Protein AF-A0AAV3BRD7-F1 (afdb_monomer)

pLDDT: mean 81.12, std 10.46, range [53.56, 94.5]

Radius of gyration: 15.49 Å; Cα contacts (8 Å, |Δi|>4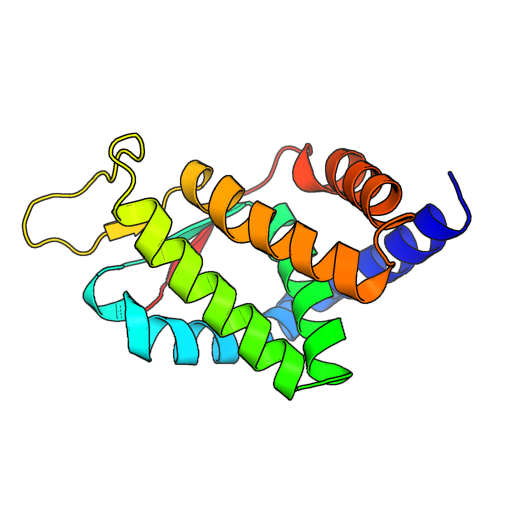): 158; chains: 1; bounding box: 41×32×39 Å

Secondary structure (DSSP, 8-state):
--HHHHHHHHHHHHHHTTHHHHHHHHHHHHHHHHHHHTTTTEEEEEEEHHHHHHHHHHHHHHHHH-HHHHHHHHHHHHHHHHHHHH-TT------TTSPEEE-HHHHHHHHHHHHHHHHHHHHHHHHHHHHHHHHIIIIITS--PEEEEE--

Structure (mmCIF, N/CA/C/O backbone):
data_AF-A0AAV3BRD7-F1
#
_entry.id   AF-A0AAV3BRD7-F1
#
loop_
_atom_site.group_PDB
_atom_site.id
_atom_site.type_symbol
_atom_site.label_atom_id
_atom_site.label_alt_id
_atom_site.label_comp_id
_atom_site.label_asym_id
_atom_site.label_entity_id
_atom_site.label_seq_id
_atom_site.pdbx_PDB_ins_code
_atom_site.Cartn_x
_atom_site.Cartn_y
_atom_site.Cartn_z
_atom_site.occupancy
_atom_site.B_iso_or_equiv
_atom_site.auth_seq_id
_atom_site.auth_comp_id
_atom_site.auth_asym_id
_atom_site.auth_atom_id
_atom_site.pdbx_PDB_model_num
ATOM 1 N N . MET A 1 1 ? -17.564 17.232 7.599 1.00 67.38 1 MET A N 1
ATOM 2 C CA . MET A 1 1 ? -16.653 16.151 8.011 1.00 67.38 1 MET A CA 1
ATOM 3 C C . MET A 1 1 ? -17.495 15.138 8.753 1.00 67.38 1 MET A C 1
ATOM 5 O O . MET A 1 1 ? -18.118 15.506 9.748 1.00 67.38 1 MET A O 1
ATOM 9 N N . SER A 1 2 ? -17.648 13.949 8.183 1.00 86.88 2 SER A N 1
ATOM 10 C CA . SER A 1 2 ? -18.494 12.895 8.743 1.00 86.88 2 SER A CA 1
ATOM 11 C C . SER A 1 2 ? -17.857 12.279 9.996 1.00 86.88 2 SER A C 1
ATOM 13 O O . SER A 1 2 ? -16.697 12.539 10.324 1.00 86.88 2 SER A O 1
ATOM 15 N N . LYS A 1 3 ? -18.614 11.446 10.720 1.00 87.12 3 LYS A N 1
ATOM 16 C CA . LYS A 1 3 ? -18.058 10.660 11.833 1.00 87.12 3 LYS A CA 1
ATOM 17 C C . LYS A 1 3 ? -16.945 9.720 11.346 1.00 87.12 3 LYS A C 1
ATOM 19 O O . LYS A 1 3 ? -15.977 9.509 12.073 1.00 87.12 3 LYS A O 1
ATOM 24 N N . LEU A 1 4 ? -17.087 9.193 10.130 1.00 88.19 4 LEU A N 1
ATOM 25 C CA . LEU A 1 4 ? -16.120 8.304 9.500 1.00 88.19 4 LEU A CA 1
ATOM 26 C C . LEU A 1 4 ? -14.824 9.056 9.166 1.00 88.19 4 LEU A C 1
ATOM 28 O O . LEU A 1 4 ? -13.755 8.622 9.586 1.00 88.19 4 LEU A O 1
ATOM 32 N N . ASP A 1 5 ? -14.927 10.241 8.555 1.00 86.81 5 ASP A N 1
ATOM 33 C CA . ASP A 1 5 ? -13.787 11.128 8.284 1.00 86.81 5 ASP A CA 1
ATOM 34 C C . ASP A 1 5 ? -13.008 11.472 9.560 1.00 86.81 5 ASP A C 1
ATOM 36 O O . ASP A 1 5 ? -11.779 11.460 9.578 1.00 86.81 5 ASP A O 1
ATOM 40 N N . MET A 1 6 ? -13.722 11.792 10.648 1.00 87.00 6 MET A N 1
ATOM 41 C CA . MET A 1 6 ? -13.093 12.144 11.926 1.00 87.00 6 MET A CA 1
ATOM 42 C C . MET A 1 6 ? -12.316 10.968 12.521 1.00 87.00 6 MET A C 1
ATOM 44 O O . MET A 1 6 ? -11.227 11.166 13.061 1.00 87.00 6 MET A O 1
ATOM 48 N N . MET A 1 7 ? -12.866 9.756 12.424 1.00 88.50 7 MET A N 1
ATOM 49 C CA . MET A 1 7 ? -12.215 8.539 12.907 1.00 88.50 7 MET A CA 1
ATOM 50 C C . MET A 1 7 ? -10.958 8.235 12.087 1.00 88.50 7 MET A C 1
ATOM 52 O O . MET A 1 7 ? -9.875 8.136 12.662 1.00 88.50 7 MET A O 1
ATOM 56 N N . VAL A 1 8 ? -11.082 8.213 10.755 1.00 88.25 8 VAL A N 1
ATOM 57 C CA . VAL A 1 8 ? -9.959 7.992 9.830 1.00 88.25 8 VAL A CA 1
ATOM 58 C C . VAL A 1 8 ? -8.863 9.031 10.053 1.00 88.25 8 VAL A C 1
ATOM 60 O O . VAL A 1 8 ? -7.691 8.682 10.188 1.00 88.25 8 VAL A O 1
ATOM 63 N N . GLY A 1 9 ? -9.235 10.309 10.152 1.00 86.81 9 GLY A N 1
ATOM 64 C CA . GLY A 1 9 ? -8.296 11.399 10.402 1.00 86.81 9 GLY A CA 1
ATOM 65 C C . GLY A 1 9 ? -7.546 11.257 11.725 1.00 86.81 9 GLY A C 1
ATOM 66 O O . GLY A 1 9 ? -6.348 11.532 11.788 1.00 86.81 9 GLY A O 1
ATOM 67 N N . TYR A 1 10 ? -8.214 10.795 12.786 1.00 87.44 10 TYR A N 1
ATOM 68 C CA . TYR A 1 10 ? -7.570 10.552 14.077 1.00 87.44 10 TYR A CA 1
ATOM 69 C C . TYR A 1 10 ? -6.579 9.383 14.014 1.00 87.44 10 TYR A C 1
ATOM 71 O O . TYR A 1 10 ? -5.433 9.521 14.452 1.00 87.44 10 TYR A O 1
ATOM 79 N N . GLU A 1 11 ? -6.997 8.250 13.446 1.00 86.06 11 GLU A N 1
ATOM 80 C CA . GLU A 1 11 ? -6.171 7.043 13.346 1.00 86.06 11 GLU A CA 1
ATOM 81 C C . GLU A 1 11 ? -4.946 7.274 12.457 1.00 86.06 11 GLU A C 1
ATOM 83 O O . GLU A 1 11 ? -3.816 6.969 12.853 1.00 86.06 11 GLU A O 1
ATOM 88 N N . MET A 1 12 ? -5.152 7.901 11.296 1.00 86.75 12 MET A N 1
ATOM 89 C CA . MET A 1 12 ? -4.066 8.276 10.400 1.00 86.75 12 MET A CA 1
ATOM 90 C C . MET A 1 12 ? -3.162 9.339 11.033 1.00 86.75 12 MET A C 1
ATOM 92 O O . MET A 1 12 ? -1.955 9.237 10.915 1.00 86.75 12 MET A O 1
ATOM 96 N N . ASN A 1 13 ? -3.641 10.328 11.780 1.00 86.75 13 ASN A N 1
ATOM 97 C CA . ASN A 1 13 ? -2.714 11.253 12.454 1.00 86.75 13 ASN A CA 1
ATOM 98 C C . ASN A 1 13 ? -1.852 10.533 13.515 1.00 86.75 13 ASN A C 1
ATOM 100 O O . ASN A 1 13 ? -0.650 10.775 13.648 1.00 86.75 13 ASN A O 1
ATOM 104 N N . PHE A 1 14 ? -2.443 9.599 14.265 1.00 84.25 14 PHE A N 1
ATOM 105 C CA . PHE A 1 14 ? -1.706 8.844 15.276 1.00 84.25 14 PHE A CA 1
ATOM 106 C C . PHE A 1 14 ? -0.628 7.937 14.672 1.00 84.25 14 PHE A C 1
ATOM 108 O O . PHE A 1 14 ? 0.492 7.889 15.189 1.00 84.25 14 PHE A O 1
ATOM 115 N N . TYR A 1 15 ? -0.943 7.238 13.581 1.00 82.12 15 TYR A N 1
ATOM 116 C CA . TYR A 1 15 ? 0.017 6.365 12.909 1.00 82.12 15 TYR A CA 1
ATOM 117 C C . TYR A 1 15 ? 1.140 7.171 12.220 1.00 82.12 15 TYR A C 1
ATOM 119 O O . TYR A 1 15 ? 2.284 6.717 12.217 1.00 82.12 15 TYR A O 1
ATOM 127 N N . GLU A 1 16 ? 0.872 8.403 11.764 1.00 81.69 16 GLU A N 1
ATOM 128 C CA . GLU A 1 16 ? 1.846 9.325 11.146 1.00 81.69 16 GLU A CA 1
ATOM 129 C C . GLU A 1 16 ? 2.941 9.708 12.126 1.00 81.69 16 GLU A C 1
ATOM 131 O O . GLU A 1 16 ? 4.130 9.577 11.835 1.00 81.69 16 GLU A O 1
ATOM 136 N N . LYS A 1 17 ? 2.549 10.038 13.356 1.00 84.88 17 LYS A N 1
ATOM 137 C CA . LYS A 1 17 ? 3.488 10.341 14.443 1.00 84.88 17 LYS A CA 1
ATOM 138 C C . LYS A 1 17 ? 4.415 9.176 14.795 1.00 84.88 17 LYS A C 1
ATOM 140 O O . LYS A 1 17 ? 5.455 9.404 15.405 1.00 84.88 17 LYS A O 1
ATOM 145 N N . LYS A 1 18 ? 4.045 7.943 14.434 1.00 80.94 18 LYS A N 1
ATOM 146 C CA . LYS A 1 18 ? 4.812 6.714 14.692 1.00 80.94 18 LYS A CA 1
ATOM 147 C C . LYS A 1 18 ? 5.354 6.069 13.417 1.00 80.94 18 LYS A C 1
ATOM 149 O O . LYS A 1 18 ? 5.821 4.931 13.451 1.00 80.94 18 LYS A O 1
ATOM 154 N N . PHE A 1 19 ? 5.296 6.771 12.287 1.00 79.50 19 PHE A N 1
ATOM 155 C CA . PHE A 1 19 ? 5.551 6.180 10.978 1.00 79.50 19 PHE A CA 1
ATOM 156 C C . PHE A 1 19 ? 6.941 5.542 10.865 1.00 79.50 19 PHE A C 1
ATOM 158 O O . PHE A 1 19 ? 7.057 4.425 10.372 1.00 79.50 19 PHE A O 1
ATOM 165 N N . GLU A 1 20 ? 7.982 6.176 11.407 1.00 79.12 20 GLU A N 1
ATOM 166 C CA . GLU A 1 20 ? 9.353 5.640 11.388 1.00 79.12 20 GLU A CA 1
ATOM 167 C C . GLU A 1 20 ? 9.527 4.344 12.206 1.00 79.12 20 GLU A C 1
ATOM 169 O O . GLU A 1 20 ? 10.370 3.501 11.891 1.00 79.12 20 GLU A O 1
ATOM 174 N N . GLU A 1 21 ? 8.711 4.136 13.239 1.00 75.31 21 GLU A N 1
ATOM 175 C CA . GLU A 1 21 ? 8.683 2.878 13.994 1.00 75.31 21 GLU A CA 1
ATOM 176 C C . GLU A 1 21 ? 7.894 1.805 13.231 1.00 75.31 21 GLU A C 1
ATOM 178 O O . GLU A 1 21 ? 8.306 0.643 13.165 1.00 75.31 21 GLU A O 1
ATOM 183 N N . ASN A 1 22 ? 6.790 2.207 12.598 1.00 72.88 22 ASN A N 1
ATOM 184 C CA . ASN A 1 22 ? 5.892 1.316 11.868 1.00 72.88 22 ASN A CA 1
ATOM 185 C C . ASN A 1 22 ? 6.475 0.844 10.530 1.00 72.88 22 ASN A C 1
ATOM 187 O O . ASN A 1 22 ? 6.283 -0.313 10.143 1.00 72.88 22 ASN A O 1
ATOM 191 N N . ILE A 1 23 ? 7.241 1.693 9.843 1.00 75.12 23 ILE A N 1
ATOM 192 C CA . ILE A 1 23 ? 7.823 1.354 8.545 1.00 75.12 23 ILE A CA 1
ATOM 193 C C . ILE A 1 23 ? 8.863 0.243 8.660 1.00 75.12 23 ILE A C 1
ATOM 195 O O . ILE A 1 23 ? 9.034 -0.512 7.716 1.00 75.12 23 ILE A O 1
ATOM 199 N N . LYS A 1 24 ? 9.493 0.039 9.825 1.00 74.56 24 LYS A N 1
ATOM 200 C CA . LYS A 1 24 ? 10.381 -1.117 10.040 1.00 74.56 24 LYS A CA 1
ATOM 201 C C . LYS A 1 24 ? 9.637 -2.449 9.912 1.00 74.56 24 LYS A C 1
ATOM 203 O O . LYS A 1 24 ? 10.179 -3.389 9.335 1.00 74.56 24 LYS A O 1
ATOM 208 N N . LYS A 1 25 ? 8.392 -2.522 10.402 1.00 72.19 25 LYS A N 1
ATOM 209 C CA . LYS A 1 25 ? 7.534 -3.707 10.238 1.00 72.19 25 LYS A CA 1
ATOM 210 C C . LYS A 1 25 ? 7.148 -3.890 8.772 1.00 72.19 25 LYS A C 1
ATOM 212 O O . LYS A 1 25 ? 7.255 -4.992 8.243 1.00 72.19 25 LYS A O 1
ATOM 217 N N . LEU A 1 26 ? 6.769 -2.799 8.106 1.00 75.88 26 LEU A N 1
ATOM 218 C CA . LEU A 1 26 ? 6.429 -2.794 6.683 1.00 75.88 26 LEU A CA 1
ATOM 219 C C . LEU A 1 26 ? 7.596 -3.256 5.806 1.00 75.88 26 LEU A C 1
ATOM 221 O O . LEU A 1 26 ? 7.409 -4.080 4.916 1.00 75.88 26 LEU A O 1
ATOM 225 N N . SER A 1 27 ? 8.800 -2.757 6.086 1.00 72.38 27 SER A N 1
ATOM 226 C CA . SER A 1 27 ? 10.016 -3.086 5.350 1.00 72.38 27 SER A CA 1
ATOM 227 C C . SER A 1 27 ? 10.307 -4.578 5.385 1.00 72.38 27 SER A C 1
ATOM 229 O O . SER A 1 27 ? 10.746 -5.110 4.377 1.00 72.38 27 SER A O 1
ATOM 231 N N . TYR A 1 28 ? 10.017 -5.276 6.487 1.00 73.69 28 TYR A N 1
ATOM 232 C CA . TYR A 1 28 ? 10.160 -6.732 6.538 1.00 73.69 28 TYR A CA 1
ATOM 233 C C . TYR A 1 28 ? 9.192 -7.438 5.577 1.00 73.69 28 TYR A C 1
ATOM 235 O O . TYR A 1 28 ? 9.620 -8.274 4.781 1.00 73.69 28 TYR A O 1
ATOM 243 N N . TYR A 1 29 ? 7.907 -7.064 5.599 1.00 71.38 29 TYR A N 1
ATOM 244 C CA . TYR A 1 29 ? 6.896 -7.629 4.698 1.00 71.38 29 TYR A CA 1
ATOM 245 C C . TYR A 1 29 ? 7.212 -7.340 3.229 1.00 71.38 29 TYR A C 1
ATOM 247 O O . TYR A 1 29 ? 7.215 -8.253 2.406 1.00 71.38 29 TYR A O 1
ATOM 255 N N . MET A 1 30 ? 7.524 -6.083 2.907 1.00 74.31 30 MET A N 1
ATOM 256 C CA . MET A 1 30 ? 7.87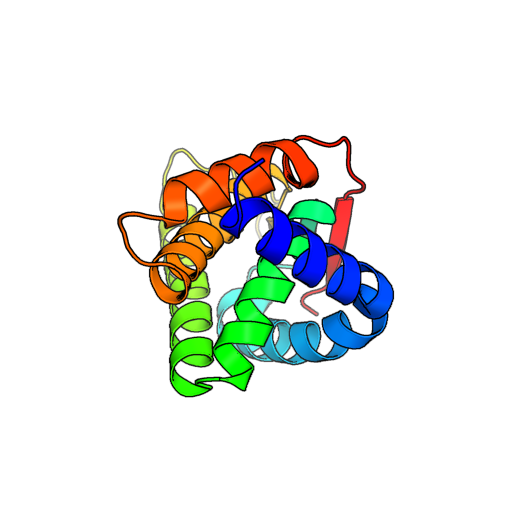4 -5.672 1.551 1.00 74.31 30 MET A CA 1
ATOM 257 C C . MET A 1 30 ? 9.172 -6.318 1.082 1.00 74.31 30 MET A C 1
ATOM 259 O O . MET A 1 30 ? 9.216 -6.806 -0.037 1.00 74.31 30 MET A O 1
ATOM 263 N N . HIS A 1 31 ? 10.215 -6.371 1.914 1.00 72.31 31 HIS A N 1
ATOM 264 C CA . HIS A 1 31 ? 11.484 -6.986 1.534 1.00 72.31 31 HIS A CA 1
ATOM 265 C C . HIS A 1 31 ? 11.317 -8.482 1.286 1.00 72.31 31 HIS A C 1
ATOM 267 O O . HIS A 1 31 ? 11.768 -8.959 0.253 1.00 72.31 31 HIS A O 1
ATOM 273 N N . ARG A 1 32 ? 10.666 -9.228 2.192 1.00 69.81 32 ARG A N 1
ATOM 274 C CA . ARG A 1 32 ? 10.433 -10.669 2.001 1.00 69.81 32 ARG A CA 1
ATOM 275 C C . ARG A 1 32 ? 9.684 -10.913 0.694 1.00 69.81 32 ARG A C 1
ATOM 277 O O . ARG A 1 32 ? 10.173 -11.617 -0.178 1.00 69.81 32 ARG A O 1
ATOM 284 N N . CYS A 1 33 ? 8.546 -10.249 0.523 1.00 68.88 33 CYS A N 1
ATOM 285 C CA . CYS A 1 33 ? 7.684 -10.486 -0.624 1.00 68.88 33 CYS A CA 1
ATOM 286 C C . CYS A 1 33 ? 8.283 -9.966 -1.935 1.00 68.88 33 CYS A C 1
ATOM 288 O O . CYS A 1 33 ? 8.179 -10.649 -2.950 1.00 68.88 33 CYS A O 1
ATOM 290 N N . PHE A 1 34 ? 8.944 -8.807 -1.943 1.00 72.88 34 PHE A N 1
ATOM 291 C CA . PHE A 1 34 ? 9.517 -8.254 -3.167 1.00 72.88 34 PHE A CA 1
ATOM 292 C C . PHE A 1 34 ? 10.831 -8.920 -3.550 1.00 72.88 34 PHE A C 1
ATOM 294 O O . PHE A 1 34 ? 10.999 -9.190 -4.733 1.00 72.88 34 PHE A O 1
ATOM 301 N N . ASN A 1 35 ? 11.729 -9.255 -2.617 1.00 68.88 35 ASN A N 1
ATOM 302 C CA . ASN A 1 35 ? 12.950 -9.972 -2.998 1.00 68.88 35 ASN A CA 1
ATOM 303 C C . ASN A 1 35 ? 12.675 -11.382 -3.507 1.00 68.88 35 ASN A C 1
ATOM 305 O O . ASN A 1 35 ? 13.303 -11.794 -4.476 1.00 68.88 35 ASN A O 1
ATOM 309 N N . GLU A 1 36 ? 11.710 -12.089 -2.919 1.00 65.69 36 GLU A N 1
ATOM 310 C CA . GLU A 1 36 ? 11.364 -13.447 -3.351 1.00 65.69 36 GLU A CA 1
ATOM 311 C C . GLU A 1 36 ? 10.659 -13.489 -4.718 1.00 65.69 36 GLU A C 1
ATOM 313 O O . GLU A 1 36 ? 10.628 -14.545 -5.344 1.00 65.69 36 GLU A O 1
ATOM 318 N N . THR A 1 37 ? 10.100 -12.370 -5.203 1.00 67.44 37 THR A N 1
ATOM 319 C CA . THR A 1 37 ? 9.276 -12.368 -6.430 1.00 67.44 37 THR A CA 1
ATOM 320 C C . THR A 1 37 ? 9.735 -11.404 -7.527 1.00 67.44 37 THR A C 1
ATOM 322 O O . THR A 1 37 ? 9.748 -11.782 -8.698 1.00 67.44 37 THR A O 1
ATOM 325 N N . ILE A 1 38 ? 10.127 -10.171 -7.192 1.00 69.44 38 ILE A N 1
ATOM 326 C CA . ILE A 1 38 ? 10.466 -9.109 -8.161 1.00 69.44 38 ILE A CA 1
ATOM 327 C C . ILE A 1 38 ? 11.886 -8.532 -7.988 1.00 69.44 38 ILE A C 1
ATOM 329 O O . ILE A 1 38 ? 12.327 -7.747 -8.827 1.00 69.44 38 ILE A O 1
ATOM 333 N N . GLY A 1 39 ? 12.623 -8.906 -6.937 1.00 64.62 39 GLY A N 1
ATOM 334 C CA . GLY A 1 39 ? 13.881 -8.264 -6.515 1.00 64.62 39 GLY A CA 1
ATOM 335 C C . GLY A 1 39 ? 15.071 -8.446 -7.462 1.00 64.62 39 GLY A C 1
ATOM 336 O O . GLY A 1 39 ? 16.021 -7.654 -7.455 1.00 64.62 39 GLY A O 1
ATOM 337 N N . GLU A 1 40 ? 15.019 -9.443 -8.345 1.00 67.00 40 GLU A N 1
ATOM 338 C CA . GLU A 1 40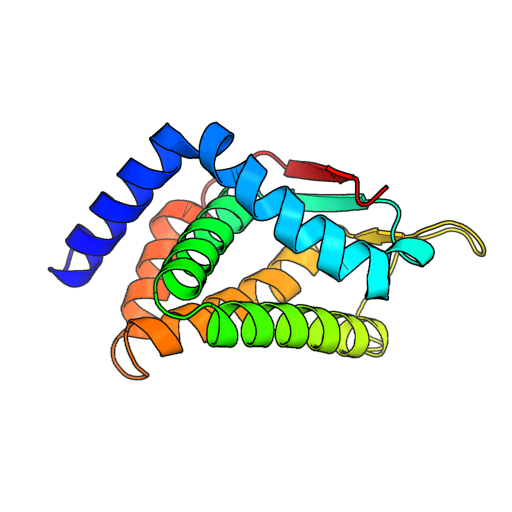 ? 15.986 -9.555 -9.443 1.00 67.00 40 GLU A CA 1
ATOM 339 C C . GLU A 1 40 ? 15.707 -8.542 -10.560 1.00 67.00 40 GLU A C 1
ATOM 341 O O . GLU A 1 40 ? 16.644 -8.056 -11.191 1.00 67.00 40 GLU A O 1
ATOM 346 N N . LYS A 1 41 ? 14.436 -8.159 -10.750 1.00 69.81 41 LYS A N 1
ATOM 347 C CA . LYS A 1 41 ? 13.988 -7.228 -11.794 1.00 69.81 41 LYS A CA 1
ATOM 348 C C . LYS A 1 41 ? 14.076 -5.764 -11.360 1.00 69.81 41 LYS A C 1
ATOM 350 O O . LYS A 1 41 ? 14.226 -4.903 -12.217 1.00 69.81 41 LYS A O 1
ATOM 355 N N . VAL A 1 42 ? 13.997 -5.464 -10.061 1.00 71.38 42 VAL A N 1
ATOM 356 C CA . VAL A 1 42 ? 13.873 -4.093 -9.528 1.00 71.38 42 VAL A CA 1
ATOM 357 C C . VAL A 1 42 ? 15.049 -3.734 -8.609 1.00 71.38 42 VAL A C 1
ATOM 359 O O . VAL A 1 42 ? 15.369 -4.465 -7.679 1.00 71.38 42 VAL A O 1
ATOM 362 N N . ALA A 1 43 ? 15.697 -2.590 -8.853 1.00 72.50 43 ALA A N 1
ATOM 363 C CA . ALA A 1 43 ? 16.758 -2.027 -8.005 1.00 72.50 43 ALA A CA 1
ATOM 364 C C . ALA A 1 43 ? 16.197 -1.159 -6.873 1.00 72.50 43 ALA A C 1
ATOM 366 O O . ALA A 1 43 ? 16.787 -1.068 -5.794 1.00 72.50 43 ALA A O 1
ATOM 367 N N . GLY A 1 44 ? 15.060 -0.512 -7.110 1.00 73.88 44 GLY A N 1
ATOM 368 C CA . GLY A 1 44 ? 14.442 0.369 -6.136 1.00 73.88 44 GLY A CA 1
ATOM 369 C C . GLY A 1 44 ? 13.078 0.866 -6.581 1.00 73.88 44 GLY A C 1
ATOM 370 O O . GLY A 1 44 ? 12.717 0.810 -7.757 1.00 73.88 44 GLY A O 1
ATOM 371 N N . ILE A 1 45 ? 12.328 1.358 -5.603 1.00 81.12 45 ILE A N 1
ATOM 372 C CA . ILE A 1 45 ? 10.969 1.863 -5.765 1.00 81.12 45 ILE A CA 1
ATOM 373 C C . ILE A 1 45 ? 10.951 3.299 -5.260 1.00 81.12 45 ILE A C 1
ATOM 375 O O . ILE A 1 45 ? 11.266 3.553 -4.097 1.00 81.12 45 ILE A O 1
ATOM 379 N N . ALA A 1 46 ? 10.600 4.238 -6.129 1.00 83.06 46 ALA A N 1
ATOM 380 C CA . ALA A 1 46 ? 10.394 5.631 -5.776 1.00 83.06 46 ALA A CA 1
ATOM 381 C C . ALA A 1 46 ? 8.897 5.859 -5.555 1.00 83.06 46 ALA A C 1
ATOM 383 O O . ALA A 1 46 ? 8.114 5.797 -6.496 1.00 83.06 46 ALA A O 1
ATOM 384 N N . ILE A 1 47 ? 8.498 6.124 -4.313 1.00 86.06 47 ILE A N 1
ATOM 385 C CA . ILE A 1 47 ? 7.096 6.282 -3.920 1.00 86.06 47 ILE A CA 1
ATOM 386 C C . ILE A 1 47 ? 6.892 7.598 -3.175 1.00 86.06 47 ILE A C 1
ATOM 388 O O . ILE A 1 47 ? 7.767 8.063 -2.445 1.00 86.06 47 ILE A O 1
ATOM 392 N N . GLU A 1 48 ? 5.730 8.212 -3.357 1.00 88.88 48 GLU A N 1
ATOM 393 C CA . GLU A 1 48 ? 5.325 9.372 -2.566 1.00 88.88 48 GLU A CA 1
ATOM 394 C C . GLU A 1 48 ? 5.129 8.973 -1.108 1.00 88.88 48 GLU A C 1
ATOM 396 O O . GLU A 1 48 ? 4.416 8.013 -0.808 1.00 88.88 48 GLU A O 1
ATOM 401 N N . GLU A 1 49 ? 5.739 9.723 -0.193 1.00 87.31 49 GLU A N 1
ATOM 402 C CA . GLU A 1 49 ? 5.695 9.427 1.239 1.00 87.31 49 GLU A CA 1
ATOM 403 C C . GLU A 1 49 ? 4.256 9.352 1.768 1.00 87.31 49 GLU A C 1
ATOM 405 O O . GLU A 1 49 ? 3.936 8.421 2.495 1.00 87.31 49 GLU A O 1
ATOM 410 N N . ASN A 1 50 ? 3.355 10.231 1.315 1.00 88.19 50 ASN A N 1
ATOM 411 C CA . ASN A 1 50 ? 1.949 10.252 1.736 1.00 88.19 50 ASN A CA 1
ATOM 412 C C . ASN A 1 50 ? 1.162 9.030 1.237 1.00 88.19 50 ASN A C 1
ATOM 414 O O . ASN A 1 50 ? 0.252 8.554 1.919 1.00 88.19 50 ASN A O 1
ATOM 418 N N . LEU A 1 51 ? 1.502 8.513 0.053 1.00 88.88 51 LEU A N 1
ATOM 419 C CA . LEU A 1 51 ? 0.897 7.289 -0.466 1.00 88.88 51 LEU A CA 1
ATOM 420 C C . LEU A 1 51 ? 1.407 6.076 0.306 1.00 88.88 51 LEU A C 1
ATOM 422 O O . LEU A 1 51 ? 0.604 5.256 0.746 1.00 88.88 51 LEU A O 1
ATOM 426 N N . LEU A 1 52 ? 2.725 5.989 0.506 1.00 87.75 52 LEU A N 1
ATOM 427 C CA . LEU A 1 52 ? 3.333 4.931 1.308 1.00 87.75 52 LEU A CA 1
ATOM 428 C C . LEU A 1 52 ? 2.764 4.932 2.729 1.00 87.75 52 LEU A C 1
ATOM 430 O O . LEU A 1 52 ? 2.471 3.874 3.274 1.00 87.75 52 LEU A O 1
ATOM 434 N N . TYR A 1 53 ? 2.566 6.124 3.282 1.00 87.44 53 TYR A N 1
ATOM 435 C CA . TYR A 1 53 ? 1.985 6.368 4.586 1.00 87.44 53 TYR A CA 1
ATOM 436 C C . TYR A 1 53 ? 0.563 5.807 4.714 1.00 87.44 53 TYR A C 1
ATOM 438 O O . TYR A 1 53 ? 0.293 4.953 5.563 1.00 87.44 53 TYR A O 1
ATOM 446 N N . ALA A 1 54 ? -0.349 6.261 3.848 1.00 89.88 54 ALA A N 1
ATOM 447 C CA . ALA A 1 54 ? -1.732 5.801 3.867 1.00 89.88 54 ALA A CA 1
ATOM 448 C C . ALA A 1 54 ? -1.794 4.288 3.640 1.00 89.88 54 ALA A C 1
ATOM 450 O O . ALA A 1 54 ? -2.455 3.565 4.385 1.00 89.88 54 ALA A O 1
ATOM 451 N N . TRP A 1 55 ? -1.043 3.797 2.654 1.00 91.38 55 TRP A N 1
ATOM 452 C CA . TRP A 1 55 ? -0.992 2.380 2.331 1.00 91.38 55 TRP A CA 1
ATOM 453 C C . TRP A 1 55 ? -0.511 1.532 3.508 1.00 91.38 55 TRP A C 1
ATOM 455 O O . TRP A 1 55 ? -1.157 0.544 3.857 1.00 91.38 55 TRP A O 1
ATOM 465 N N . SER A 1 56 ? 0.587 1.924 4.158 1.00 88.12 56 SER A N 1
ATOM 466 C CA . SER A 1 56 ? 1.163 1.145 5.251 1.00 88.12 56 SER A CA 1
ATOM 467 C C . SER A 1 56 ? 0.262 1.111 6.476 1.00 88.12 56 SER A C 1
ATOM 469 O O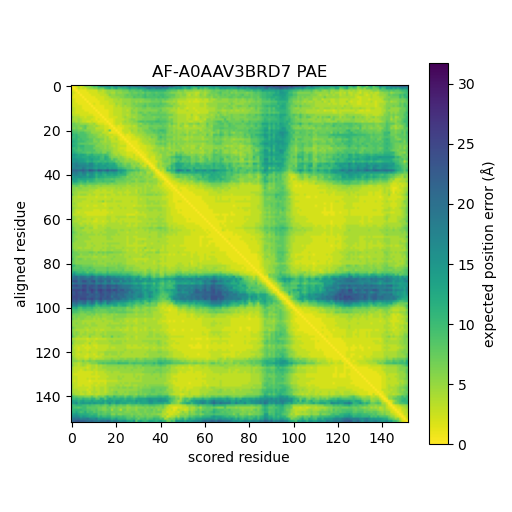 . SER A 1 56 ? 0.188 0.076 7.134 1.00 88.12 56 SER A O 1
ATOM 471 N N . TYR A 1 57 ? -0.433 2.211 6.776 1.00 90.25 57 TYR A N 1
ATOM 472 C CA . TYR A 1 57 ? -1.419 2.249 7.851 1.00 90.25 57 TYR A CA 1
ATOM 473 C C . TYR A 1 57 ? -2.509 1.192 7.630 1.00 90.25 57 TYR A C 1
ATOM 475 O O . TYR A 1 57 ? -2.727 0.340 8.498 1.00 90.25 57 TYR A O 1
ATOM 483 N N . TYR A 1 58 ? -3.147 1.192 6.455 1.00 91.62 58 TYR A N 1
ATOM 484 C CA . TYR A 1 58 ? -4.221 0.242 6.160 1.00 91.62 58 TYR A CA 1
ATOM 485 C C . TYR A 1 58 ? -3.720 -1.198 6.092 1.00 91.62 58 TYR A C 1
ATOM 487 O O . TYR A 1 58 ? -4.363 -2.087 6.650 1.00 91.62 58 TYR A O 1
ATOM 495 N N . PHE A 1 59 ? -2.554 -1.422 5.484 1.00 91.12 59 PHE A N 1
ATOM 496 C CA . PHE A 1 59 ? -1.958 -2.750 5.407 1.00 91.12 59 PHE A CA 1
ATOM 497 C C . PHE A 1 59 ? -1.658 -3.319 6.793 1.00 91.12 59 PHE A C 1
ATOM 499 O O . PHE A 1 59 ? -2.103 -4.420 7.103 1.00 91.12 59 PHE A O 1
ATOM 506 N N . VAL A 1 60 ? -0.940 -2.571 7.640 1.00 87.75 60 VAL A N 1
ATOM 507 C CA . VAL A 1 60 ? -0.580 -3.031 8.991 1.00 87.75 60 VAL A CA 1
ATOM 508 C C . VAL A 1 60 ? -1.830 -3.269 9.826 1.00 87.75 60 VAL A C 1
ATOM 510 O O . VAL A 1 60 ? -1.914 -4.296 10.485 1.00 87.75 60 VAL A O 1
ATOM 513 N N . THR A 1 61 ? -2.823 -2.380 9.747 1.00 88.12 61 THR A N 1
ATOM 514 C CA . THR A 1 61 ? -4.080 -2.564 10.485 1.00 88.12 61 THR A CA 1
ATOM 515 C C . THR A 1 61 ? -4.775 -3.869 10.093 1.00 88.12 61 THR A C 1
ATOM 517 O O . THR A 1 61 ? -5.153 -4.647 10.961 1.00 88.12 61 THR A O 1
ATOM 520 N N . ILE A 1 62 ? -4.883 -4.153 8.791 1.00 90.44 62 ILE A N 1
ATOM 521 C CA . ILE A 1 62 ? -5.501 -5.395 8.312 1.00 90.44 62 ILE A CA 1
ATOM 522 C C . ILE A 1 62 ? -4.650 -6.615 8.676 1.00 90.44 62 ILE A C 1
ATOM 524 O O . ILE A 1 62 ? -5.202 -7.638 9.060 1.00 90.44 62 ILE A O 1
ATOM 528 N N . ALA A 1 63 ? -3.326 -6.535 8.550 1.00 88.25 63 ALA A N 1
ATOM 529 C CA . ALA A 1 63 ? -2.432 -7.658 8.822 1.00 88.25 63 ALA A CA 1
ATOM 530 C C . ALA A 1 63 ? -2.351 -8.007 10.318 1.00 88.25 63 ALA A C 1
ATOM 532 O O . ALA A 1 63 ? -2.222 -9.182 10.652 1.00 88.25 63 ALA A O 1
ATOM 533 N N . ASP A 1 64 ? -2.446 -7.016 11.208 1.00 86.88 64 ASP A N 1
ATOM 534 C CA . ASP A 1 64 ? -2.490 -7.237 12.657 1.00 86.88 64 ASP A CA 1
ATOM 535 C C . ASP A 1 64 ? -3.837 -7.861 13.086 1.00 86.88 64 ASP A C 1
ATOM 537 O O . ASP A 1 64 ? -3.868 -8.681 14.004 1.00 86.88 64 ASP A O 1
ATOM 541 N N . GLU A 1 65 ? -4.942 -7.519 12.409 1.00 90.50 65 GLU A N 1
ATOM 542 C CA . GLU A 1 65 ? -6.278 -8.093 12.652 1.00 90.50 65 GLU A CA 1
ATOM 543 C C . GLU A 1 65 ? -6.454 -9.493 12.024 1.00 90.50 65 GLU A C 1
ATOM 545 O O . GLU A 1 65 ? -6.987 -10.406 12.659 1.00 90.50 65 GLU A O 1
ATOM 550 N N . ASP A 1 66 ? -6.005 -9.678 10.780 1.00 90.12 66 ASP A N 1
ATOM 551 C CA . ASP A 1 66 ? -6.064 -10.926 10.010 1.00 90.12 66 ASP A CA 1
ATOM 552 C C . ASP A 1 66 ? -4.773 -11.111 9.182 1.00 90.12 66 ASP A C 1
ATOM 554 O O . ASP A 1 66 ? -4.692 -10.693 8.016 1.00 90.12 66 ASP A O 1
ATOM 558 N N . PRO A 1 67 ? -3.760 -11.803 9.740 1.00 89.25 67 PRO A N 1
ATOM 559 C CA . PRO A 1 67 ? -2.482 -12.020 9.064 1.00 89.25 67 PRO A CA 1
ATOM 560 C C . PRO A 1 67 ? -2.610 -12.710 7.700 1.00 89.25 67 PRO A C 1
ATOM 562 O O . PRO A 1 67 ? -1.880 -12.380 6.765 1.00 89.25 67 PRO A O 1
ATOM 565 N N . LYS A 1 68 ? -3.576 -13.630 7.543 1.00 89.94 68 LYS A N 1
ATOM 566 C CA . LYS A 1 68 ? -3.797 -14.335 6.268 1.00 89.94 68 LYS A CA 1
ATOM 567 C C . LYS A 1 68 ? -4.329 -13.388 5.199 1.00 89.94 68 LYS A C 1
ATOM 569 O O . LYS A 1 68 ? -4.023 -13.560 4.018 1.00 89.94 68 LYS A O 1
ATOM 574 N N . MET A 1 69 ? -5.143 -12.409 5.587 1.00 89.25 69 MET A N 1
ATOM 575 C CA . MET A 1 69 ? -5.594 -11.365 4.671 1.00 89.25 69 MET A CA 1
ATOM 576 C C . MET A 1 69 ? -4.447 -10.425 4.292 1.00 89.25 69 MET A C 1
ATOM 578 O O . MET A 1 69 ? -4.335 -10.067 3.119 1.00 89.25 69 MET A O 1
ATOM 582 N N . GLY A 1 70 ? -3.565 -10.091 5.239 1.00 88.12 70 GLY A N 1
ATOM 583 C CA . GLY A 1 70 ? -2.322 -9.364 4.963 1.00 88.12 70 GLY A CA 1
ATOM 584 C C . GLY A 1 70 ? -1.478 -10.050 3.881 1.00 88.12 70 GLY A C 1
ATOM 585 O O . GLY A 1 70 ? -1.139 -9.427 2.872 1.00 88.12 70 GLY A O 1
ATOM 586 N N . ASP A 1 71 ? -1.237 -11.357 4.018 1.00 86.75 71 ASP A N 1
ATOM 587 C CA . ASP A 1 71 ? -0.513 -12.146 3.009 1.00 86.75 71 ASP A CA 1
ATOM 588 C C . ASP A 1 71 ? -1.212 -12.114 1.633 1.00 86.75 71 ASP A C 1
ATOM 590 O O . ASP A 1 71 ? -0.561 -11.941 0.600 1.00 86.75 71 ASP A O 1
ATOM 594 N N . ARG A 1 72 ? -2.551 -12.219 1.595 1.00 89.19 72 ARG A N 1
ATOM 595 C CA . ARG A 1 72 ? -3.329 -12.134 0.342 1.00 89.19 72 ARG A CA 1
ATOM 596 C C . ARG A 1 72 ? -3.209 -10.773 -0.336 1.00 89.19 72 ARG A C 1
ATOM 598 O O . ARG A 1 72 ? -3.075 -10.729 -1.557 1.00 89.19 72 ARG A O 1
ATOM 605 N N . ILE A 1 73 ? -3.258 -9.682 0.428 1.00 89.56 73 ILE A N 1
ATOM 606 C CA . ILE A 1 73 ? -3.087 -8.322 -0.104 1.00 89.56 73 ILE A CA 1
ATOM 607 C C . ILE A 1 73 ? -1.694 -8.176 -0.718 1.00 89.56 73 ILE A C 1
ATOM 609 O O . ILE A 1 73 ? -1.570 -7.663 -1.829 1.00 89.56 73 ILE A O 1
ATOM 613 N N . MET A 1 74 ? -0.660 -8.677 -0.039 1.00 86.88 74 MET A N 1
ATOM 614 C CA . MET A 1 74 ? 0.714 -8.599 -0.533 1.00 86.88 74 MET A CA 1
ATOM 615 C C . MET A 1 74 ? 0.918 -9.415 -1.818 1.00 86.88 74 MET A C 1
ATOM 617 O O . MET A 1 74 ? 1.505 -8.922 -2.781 1.00 86.88 74 MET A O 1
ATOM 621 N N . MET A 1 75 ? 0.367 -10.630 -1.887 1.00 86.38 75 MET A N 1
ATOM 622 C CA . MET A 1 75 ? 0.389 -11.430 -3.118 1.00 86.38 75 MET A CA 1
ATOM 623 C C . MET A 1 75 ? -0.409 -10.773 -4.250 1.00 86.38 75 MET A C 1
ATOM 625 O O . MET A 1 75 ? 0.032 -10.775 -5.397 1.00 86.38 75 MET A O 1
ATOM 629 N N . GLY A 1 76 ? -1.558 -1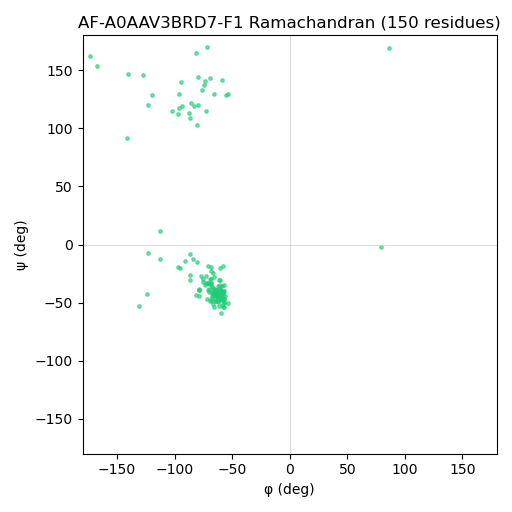0.164 -3.940 1.00 88.56 76 GLY A N 1
ATOM 630 C CA . GLY A 1 76 ? -2.339 -9.390 -4.906 1.00 88.56 76 GLY A CA 1
ATOM 631 C C . GLY A 1 76 ? -1.559 -8.198 -5.465 1.00 88.56 76 GLY A C 1
ATOM 632 O O . GLY A 1 76 ? -1.596 -7.952 -6.669 1.00 88.56 76 GLY A O 1
ATOM 633 N N . LEU A 1 77 ? -0.795 -7.507 -4.612 1.00 88.06 77 LEU A N 1
ATOM 634 C CA . LEU A 1 77 ? 0.099 -6.425 -5.017 1.00 88.06 77 LEU A CA 1
ATOM 635 C C . LEU A 1 77 ? 1.170 -6.932 -5.999 1.00 88.06 77 LEU A C 1
ATOM 637 O O . LEU A 1 77 ? 1.353 -6.328 -7.053 1.00 88.06 77 LEU A O 1
ATOM 641 N N . ILE A 1 78 ? 1.826 -8.060 -5.712 1.00 85.38 78 ILE A N 1
ATOM 642 C CA . ILE A 1 78 ? 2.828 -8.664 -6.610 1.00 85.38 78 ILE A CA 1
ATOM 643 C C . ILE A 1 78 ? 2.211 -9.089 -7.948 1.00 85.38 78 ILE A C 1
ATOM 645 O O . ILE A 1 78 ? 2.781 -8.837 -9.007 1.00 85.38 78 ILE A O 1
ATOM 649 N N . ASN A 1 79 ? 1.033 -9.711 -7.928 1.00 86.62 79 ASN A N 1
ATOM 650 C CA . ASN A 1 79 ? 0.371 -10.132 -9.161 1.00 86.62 79 ASN A CA 1
ATOM 651 C C . ASN A 1 79 ? 0.004 -8.926 -10.032 1.00 86.62 79 ASN A C 1
ATOM 653 O O . ASN A 1 79 ? 0.278 -8.933 -11.229 1.00 86.62 79 ASN A O 1
ATOM 657 N N . HIS A 1 80 ? -0.529 -7.864 -9.420 1.00 87.06 80 HIS A N 1
ATOM 658 C CA . HIS A 1 80 ? -0.842 -6.623 -10.124 1.00 87.06 80 HIS A CA 1
ATOM 659 C C . HIS A 1 80 ? 0.412 -5.967 -10.716 1.00 87.06 80 HIS A C 1
ATOM 661 O O . HIS A 1 80 ? 0.347 -5.439 -11.820 1.00 87.06 80 HIS A O 1
ATOM 667 N N . PHE A 1 81 ? 1.562 -6.050 -10.036 1.00 84.88 81 PHE A N 1
ATOM 668 C CA . PHE A 1 81 ? 2.834 -5.590 -10.596 1.00 84.88 81 PHE A CA 1
ATOM 669 C C . PHE A 1 81 ? 3.157 -6.295 -11.915 1.00 84.88 81 PHE A C 1
ATOM 671 O O . PHE A 1 81 ? 3.419 -5.623 -12.906 1.00 84.88 81 PHE A O 1
ATOM 678 N N . ASN A 1 82 ? 3.094 -7.631 -11.948 1.00 80.06 82 ASN A N 1
ATOM 679 C CA . ASN A 1 82 ? 3.371 -8.392 -13.169 1.00 80.06 82 ASN A CA 1
ATOM 680 C C . ASN A 1 82 ? 2.395 -8.030 -14.298 1.00 80.06 82 ASN A C 1
ATOM 682 O O . ASN A 1 82 ? 2.840 -7.794 -15.414 1.00 80.06 82 ASN A O 1
ATOM 686 N N . THR A 1 83 ? 1.099 -7.886 -13.997 1.00 84.19 83 THR A N 1
ATOM 687 C CA . THR A 1 83 ? 0.101 -7.440 -14.984 1.00 84.19 83 THR A CA 1
ATOM 688 C C . THR A 1 83 ? 0.408 -6.047 -15.535 1.00 84.19 83 THR A C 1
ATOM 690 O O . THR A 1 83 ? 0.294 -5.831 -16.734 1.00 84.19 83 THR A O 1
ATOM 693 N N . LEU A 1 84 ? 0.828 -5.102 -14.687 1.00 81.44 84 LEU A N 1
ATOM 694 C CA . LEU A 1 84 ? 1.192 -3.754 -15.134 1.00 81.44 84 LEU A CA 1
ATOM 695 C C . LEU A 1 84 ? 2.470 -3.733 -15.984 1.00 81.44 84 LEU A C 1
ATOM 697 O O . LEU A 1 84 ? 2.608 -2.858 -16.827 1.00 81.44 84 LEU A O 1
ATOM 701 N N . LEU A 1 85 ? 3.412 -4.659 -15.776 1.00 75.50 85 LEU A N 1
ATOM 702 C CA . LEU A 1 85 ? 4.595 -4.767 -16.640 1.00 75.50 85 LEU A CA 1
ATOM 703 C C . LEU A 1 85 ? 4.267 -5.339 -18.026 1.00 75.50 85 LEU A C 1
ATOM 705 O O . LEU A 1 85 ? 4.995 -5.072 -18.978 1.00 75.50 85 LEU A O 1
ATOM 709 N N . GLU A 1 86 ? 3.216 -6.153 -18.123 1.00 73.31 86 GLU A N 1
ATOM 710 C CA . GLU A 1 86 ? 2.719 -6.712 -19.384 1.00 73.31 86 GLU A CA 1
ATOM 711 C C . GLU A 1 86 ? 1.840 -5.716 -20.160 1.00 73.31 86 GLU A C 1
ATOM 713 O O . GLU A 1 86 ? 1.593 -5.913 -21.348 1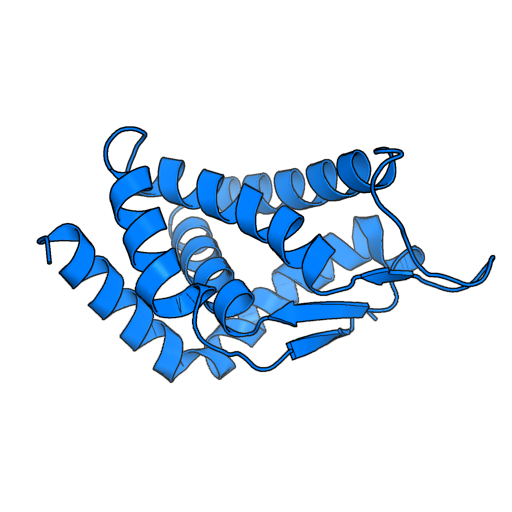.00 73.31 86 GLU A O 1
ATOM 718 N N . ASP A 1 87 ? 1.385 -4.636 -19.516 1.00 69.31 87 ASP A N 1
ATOM 719 C CA . ASP A 1 87 ? 0.622 -3.569 -20.161 1.00 69.31 87 ASP A CA 1
ATOM 720 C C . ASP A 1 87 ? 1.533 -2.720 -21.062 1.00 69.31 87 ASP A C 1
ATOM 722 O O . ASP A 1 87 ? 2.418 -1.996 -20.598 1.00 69.31 87 ASP A O 1
ATOM 726 N N . GLU A 1 88 ? 1.277 -2.773 -22.371 1.00 54.66 88 GLU A N 1
ATOM 727 C CA . GLU A 1 88 ? 2.025 -2.049 -23.409 1.00 54.66 88 GLU A CA 1
ATOM 728 C C . GLU A 1 88 ? 2.043 -0.520 -23.205 1.00 54.66 88 GLU A C 1
ATOM 730 O O . GLU A 1 88 ? 2.894 0.178 -23.765 1.00 54.66 88 GLU A O 1
ATOM 735 N N . ASN A 1 89 ? 1.126 0.025 -22.398 1.00 55.97 89 ASN A N 1
ATOM 736 C CA . ASN A 1 8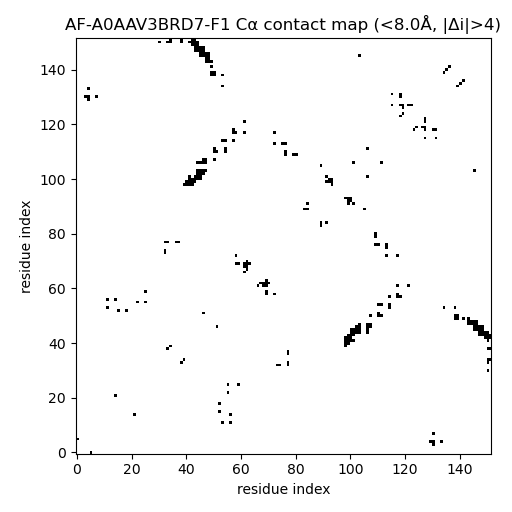9 ? 1.052 1.455 -22.102 1.00 55.97 89 ASN A CA 1
ATOM 737 C C . ASN A 1 89 ? 1.992 1.891 -20.969 1.00 55.97 89 ASN A C 1
ATOM 739 O O . ASN A 1 89 ? 2.208 3.094 -20.776 1.00 55.97 89 ASN A O 1
ATOM 743 N N . VAL A 1 90 ? 2.562 0.949 -20.216 1.00 57.66 90 VAL A N 1
ATOM 744 C CA . VAL A 1 90 ? 3.474 1.250 -19.115 1.00 57.66 90 VAL A CA 1
ATOM 745 C C . VAL A 1 90 ? 4.898 1.394 -19.648 1.00 57.66 90 VAL A C 1
ATOM 747 O O . VAL A 1 90 ? 5.570 0.437 -20.024 1.00 57.66 90 VAL A O 1
ATOM 750 N N . ARG A 1 91 ? 5.400 2.634 -19.655 1.00 53.72 91 ARG A N 1
ATOM 751 C CA . ARG A 1 91 ? 6.786 2.924 -20.044 1.00 53.72 91 ARG A CA 1
ATOM 752 C C . ARG A 1 91 ? 7.735 2.649 -18.888 1.00 53.72 91 ARG A C 1
ATOM 754 O O . ARG A 1 91 ? 7.883 3.471 -17.989 1.00 53.72 91 ARG A O 1
ATOM 761 N N . ILE A 1 92 ? 8.430 1.522 -18.954 1.00 58.00 92 ILE A N 1
ATOM 762 C CA . ILE A 1 92 ? 9.500 1.191 -18.017 1.00 58.00 92 ILE A CA 1
ATOM 763 C C . ILE A 1 92 ? 10.815 1.774 -18.549 1.00 58.00 92 ILE A C 1
ATOM 765 O O . ILE A 1 92 ? 11.336 1.337 -19.575 1.00 58.00 92 ILE A O 1
ATOM 769 N N . ASN A 1 93 ? 11.379 2.757 -17.847 1.00 55.06 93 ASN A N 1
ATOM 770 C CA . ASN A 1 93 ? 12.682 3.319 -18.200 1.00 55.06 93 ASN A CA 1
ATOM 771 C C . ASN A 1 93 ? 13.813 2.451 -17.620 1.00 55.06 93 ASN A C 1
ATOM 773 O O . ASN A 1 93 ? 13.948 2.326 -16.403 1.00 55.06 93 ASN A O 1
ATOM 777 N N . GLY A 1 94 ? 14.665 1.890 -18.480 1.00 56.09 94 GLY A N 1
ATOM 778 C CA . GLY A 1 94 ? 15.831 1.103 -18.072 1.00 56.09 94 GLY A CA 1
ATOM 779 C C . GLY A 1 94 ? 16.787 0.845 -19.235 1.00 56.09 94 GLY A C 1
ATOM 780 O O . GLY A 1 94 ? 16.380 0.849 -20.394 1.00 56.09 94 GLY A O 1
ATOM 781 N N . LYS A 1 95 ? 18.077 0.647 -18.937 1.00 58.44 95 LYS A N 1
ATOM 782 C CA . LYS A 1 95 ? 19.017 0.073 -19.913 1.00 58.44 95 LYS A CA 1
ATOM 783 C C . LYS A 1 95 ? 18.831 -1.442 -19.930 1.00 58.44 95 LYS A C 1
ATOM 785 O O . LYS A 1 95 ? 18.609 -2.038 -18.881 1.00 58.44 95 LYS A O 1
ATOM 790 N N . GLU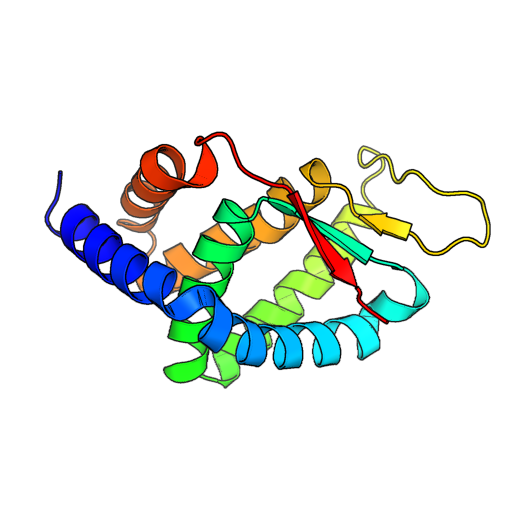 A 1 96 ? 18.957 -2.059 -21.098 1.00 55.34 96 GLU A N 1
ATOM 791 C CA . GLU A 1 96 ? 18.939 -3.517 -21.233 1.00 55.34 96 GLU A CA 1
ATOM 792 C C . GLU A 1 96 ? 19.988 -4.152 -20.295 1.00 55.34 96 GLU A C 1
ATOM 794 O O . GLU A 1 96 ? 21.128 -3.688 -20.220 1.00 55.34 96 GLU A O 1
ATOM 799 N N . GLY A 1 97 ? 19.578 -5.147 -19.501 1.00 58.12 97 GLY A N 1
ATOM 800 C CA . GLY A 1 97 ? 20.418 -5.776 -18.470 1.00 58.12 97 GLY A CA 1
ATOM 801 C C . GLY A 1 97 ? 20.564 -5.001 -17.149 1.00 58.12 97 GLY A C 1
ATOM 802 O O . GLY A 1 97 ? 21.203 -5.506 -16.227 1.00 58.12 97 GLY A O 1
ATOM 803 N N . ALA A 1 98 ? 19.975 -3.806 -17.013 1.00 64.88 98 ALA A N 1
ATOM 804 C CA . ALA A 1 98 ? 19.936 -3.067 -15.752 1.00 64.88 98 ALA A CA 1
ATOM 805 C C . ALA A 1 98 ? 18.635 -3.340 -14.984 1.00 64.88 98 ALA A C 1
ATOM 807 O O . ALA A 1 98 ? 17.548 -3.385 -15.559 1.00 64.88 98 ALA A O 1
ATOM 808 N N . LYS A 1 99 ? 18.746 -3.472 -13.658 1.00 68.94 99 LYS A N 1
ATOM 809 C CA . LYS A 1 99 ? 17.585 -3.540 -12.764 1.00 68.94 99 LYS A CA 1
ATOM 810 C C . LYS A 1 99 ? 16.722 -2.275 -12.891 1.00 68.94 99 LYS A C 1
ATOM 812 O O . LYS A 1 99 ? 17.248 -1.166 -12.994 1.00 68.94 99 LYS A O 1
ATOM 817 N N . LEU A 1 100 ? 15.405 -2.447 -12.832 1.00 72.75 100 LEU A N 1
ATOM 818 C CA . LEU A 1 100 ? 14.415 -1.387 -13.002 1.00 72.75 100 LEU A CA 1
ATOM 819 C C . LEU A 1 100 ? 14.346 -0.466 -11.783 1.00 72.75 100 LEU A C 1
ATOM 821 O O . LEU A 1 100 ? 14.385 -0.923 -10.640 1.00 72.75 100 LEU A O 1
ATOM 825 N N . MET A 1 101 ? 14.183 0.831 -12.030 1.00 76.00 101 MET A N 1
ATOM 826 C CA . MET A 1 101 ? 13.756 1.788 -11.012 1.00 76.00 101 MET A CA 1
ATOM 827 C C . MET A 1 101 ? 12.280 2.082 -11.241 1.00 76.00 101 MET A C 1
ATOM 829 O O . MET A 1 101 ? 11.921 2.637 -12.276 1.00 76.00 101 MET A O 1
ATOM 833 N N . ILE A 1 102 ? 11.433 1.697 -10.290 1.00 78.88 102 ILE A N 1
ATOM 834 C CA . ILE A 1 102 ? 9.996 1.951 -10.391 1.00 78.88 102 ILE A CA 1
ATOM 835 C C . ILE A 1 102 ? 9.739 3.401 -10.001 1.00 78.88 102 ILE A C 1
ATOM 837 O O . ILE A 1 102 ? 10.080 3.814 -8.891 1.00 78.88 102 ILE A O 1
ATOM 841 N N . ASP A 1 103 ? 9.179 4.180 -10.922 1.00 80.62 103 ASP A N 1
ATOM 842 C CA . ASP A 1 103 ? 8.949 5.604 -10.718 1.00 80.62 103 ASP A CA 1
ATOM 843 C C . ASP A 1 103 ? 7.659 5.887 -9.912 1.00 80.62 103 ASP A C 1
ATOM 845 O O . ASP A 1 103 ? 6.793 5.012 -9.767 1.00 80.62 103 ASP A O 1
ATOM 849 N N . PRO A 1 104 ? 7.493 7.117 -9.390 1.00 82.38 104 PRO A N 1
ATOM 850 C CA . PRO A 1 104 ? 6.334 7.468 -8.573 1.00 82.38 104 PRO A CA 1
ATOM 851 C C . PRO A 1 104 ? 4.987 7.356 -9.291 1.00 82.38 104 PRO A C 1
ATOM 853 O O . PRO A 1 104 ? 3.985 7.062 -8.641 1.00 82.38 104 PRO A O 1
ATOM 856 N N . SER A 1 105 ? 4.928 7.568 -10.609 1.00 83.00 105 SER A N 1
ATOM 857 C CA . SER A 1 105 ? 3.673 7.476 -11.363 1.00 83.00 105 SER A CA 1
ATOM 858 C C . SER A 1 105 ? 3.184 6.032 -11.460 1.00 83.00 105 SER A C 1
ATOM 860 O O . SER A 1 105 ? 2.005 5.774 -11.209 1.00 83.00 105 SER A O 1
ATOM 862 N N . PHE A 1 106 ? 4.098 5.082 -11.682 1.00 83.75 106 PHE A N 1
ATOM 863 C CA . PHE A 1 106 ? 3.790 3.658 -11.583 1.00 83.75 106 PHE A CA 1
ATOM 864 C C . PHE A 1 106 ? 3.337 3.301 -10.162 1.00 83.75 106 PHE A C 1
ATOM 866 O O . PHE A 1 106 ? 2.311 2.646 -9.977 1.00 83.75 106 PHE A O 1
ATOM 873 N N . CYS A 1 107 ? 4.054 3.780 -9.137 1.00 85.81 107 CYS A N 1
ATOM 874 C CA . CYS A 1 107 ? 3.705 3.506 -7.741 1.00 85.81 107 CYS A CA 1
ATOM 875 C C . CYS A 1 107 ? 2.316 4.029 -7.364 1.00 85.81 107 CYS A C 1
ATOM 877 O O . CYS A 1 107 ? 1.603 3.348 -6.629 1.00 85.81 107 CYS A O 1
ATOM 879 N N . ARG A 1 108 ? 1.899 5.191 -7.883 1.00 87.38 108 ARG A N 1
ATOM 880 C CA . ARG A 1 108 ? 0.546 5.728 -7.670 1.00 87.38 108 ARG A CA 1
ATOM 881 C C . ARG A 1 108 ? -0.536 4.768 -8.146 1.00 87.38 108 ARG A C 1
ATOM 883 O O . ARG A 1 108 ? -1.498 4.548 -7.418 1.00 87.38 108 ARG A O 1
ATOM 890 N N . VAL A 1 109 ? -0.377 4.178 -9.330 1.00 86.81 109 VAL A N 1
ATOM 891 C CA . VAL A 1 109 ? -1.328 3.181 -9.847 1.00 86.81 109 VAL A CA 1
ATOM 892 C C . VAL A 1 109 ? -1.233 1.897 -9.027 1.00 86.81 109 VAL A C 1
ATOM 894 O O . VAL A 1 109 ? -2.234 1.379 -8.538 1.00 86.81 109 VAL A O 1
ATOM 897 N N . TRP A 1 110 ? -0.018 1.407 -8.810 1.00 88.12 110 TRP A N 1
ATOM 898 C CA . TRP A 1 110 ? 0.217 0.114 -8.185 1.00 88.12 110 TRP A CA 1
ATOM 899 C C . TRP A 1 110 ? -0.231 0.054 -6.712 1.00 88.12 110 TRP A C 1
ATOM 901 O O . TRP A 1 110 ? -1.051 -0.793 -6.333 1.00 88.12 110 TRP A O 1
ATOM 911 N N . PHE A 1 111 ? 0.240 0.989 -5.883 1.00 89.06 111 PHE A N 1
ATOM 912 C CA . PHE A 1 111 ? -0.154 1.109 -4.476 1.00 89.06 111 PHE A CA 1
ATOM 913 C C . PHE A 1 111 ? -1.555 1.714 -4.326 1.00 89.06 111 PHE A C 1
ATOM 915 O O . PHE A 1 111 ? -2.286 1.332 -3.417 1.00 89.06 111 PHE A O 1
ATOM 922 N N . GLY A 1 112 ? -1.981 2.608 -5.225 1.00 89.06 112 GLY A N 1
ATOM 923 C CA . GLY A 1 112 ? -3.329 3.185 -5.188 1.00 89.06 112 GLY A CA 1
ATOM 924 C C . GLY A 1 112 ? -4.429 2.146 -5.419 1.00 89.06 112 GLY A C 1
ATOM 925 O O . GLY A 1 112 ? -5.421 2.124 -4.689 1.00 89.06 112 GLY A O 1
ATOM 926 N N . THR A 1 113 ? -4.238 1.228 -6.372 1.00 88.62 113 THR A N 1
ATOM 927 C CA . THR A 1 113 ? -5.198 0.141 -6.624 1.00 88.62 113 THR A CA 1
ATOM 928 C C . THR A 1 113 ? -5.331 -0.784 -5.416 1.00 88.62 113 THR A C 1
ATOM 930 O O . THR A 1 113 ? -6.444 -1.118 -5.014 1.00 88.62 113 THR A O 1
ATOM 933 N N . SER A 1 114 ? -4.220 -1.165 -4.785 1.00 90.31 114 SER A N 1
ATOM 934 C CA . SER A 1 114 ? -4.266 -2.017 -3.588 1.00 90.31 114 SER A CA 1
ATOM 935 C C . SER A 1 114 ? -4.814 -1.285 -2.358 1.00 90.31 114 SER A C 1
ATOM 937 O O . SER A 1 114 ? -5.526 -1.900 -1.567 1.00 90.31 114 SER A O 1
ATOM 939 N N . LEU A 1 115 ? -4.575 0.025 -2.223 1.00 92.44 115 LEU A N 1
ATOM 940 C CA . LEU A 1 115 ? -5.209 0.850 -1.193 1.00 92.44 115 LEU A CA 1
ATOM 941 C C . LEU A 1 115 ? -6.736 0.779 -1.293 1.00 92.44 115 LEU A C 1
ATOM 943 O O . LEU A 1 115 ? -7.391 0.519 -0.289 1.00 92.44 115 LEU A O 1
ATOM 947 N N . ASN A 1 116 ? -7.303 0.913 -2.494 1.00 90.38 116 ASN A N 1
ATOM 948 C CA . ASN A 1 116 ? -8.749 0.778 -2.688 1.00 90.38 116 ASN A CA 1
ATOM 949 C C . ASN A 1 116 ? -9.282 -0.584 -2.224 1.00 90.38 116 ASN A C 1
ATOM 951 O O . ASN A 1 116 ? -10.301 -0.636 -1.538 1.00 90.38 116 ASN A O 1
ATOM 955 N N . VAL A 1 117 ? -8.574 -1.677 -2.528 1.00 90.38 117 VAL A N 1
ATOM 956 C CA . VAL A 1 117 ? -8.948 -3.025 -2.062 1.00 90.38 117 VAL A CA 1
ATOM 957 C C . VAL A 1 117 ? -8.964 -3.100 -0.532 1.00 90.38 117 VAL A C 1
ATOM 959 O O . VAL A 1 117 ? -9.889 -3.665 0.053 1.00 90.38 117 VAL A O 1
ATOM 962 N N . MET A 1 118 ? -7.972 -2.500 0.131 1.00 94.50 118 MET A N 1
ATOM 963 C CA . MET A 1 118 ? -7.906 -2.456 1.594 1.00 94.50 118 MET A CA 1
ATOM 964 C C . MET A 1 118 ? -9.050 -1.641 2.207 1.00 94.50 118 MET A C 1
ATOM 966 O O . MET A 1 118 ? -9.632 -2.060 3.207 1.00 94.50 118 MET A O 1
ATOM 970 N N . LEU A 1 119 ? -9.418 -0.514 1.593 1.00 94.12 119 LEU A N 1
ATOM 971 C CA . LEU A 1 119 ? -10.524 0.322 2.063 1.00 94.12 119 LEU A CA 1
ATOM 972 C C . LEU A 1 119 ? -11.874 -0.382 1.925 1.00 94.12 119 LEU A C 1
ATOM 974 O O . LEU A 1 119 ? -12.645 -0.391 2.882 1.00 94.12 119 LEU A O 1
ATOM 978 N N . VAL A 1 120 ? -12.131 -1.036 0.786 1.00 92.38 120 VAL A N 1
ATOM 979 C CA . VAL A 1 120 ? -13.337 -1.863 0.593 1.00 92.38 120 VAL A CA 1
ATOM 980 C C . VAL A 1 120 ? -13.402 -2.964 1.647 1.00 92.38 120 VAL A C 1
ATOM 982 O O . VAL A 1 120 ? -14.461 -3.223 2.209 1.00 92.38 120 VAL A O 1
ATOM 985 N N . LYS A 1 121 ? -12.269 -3.593 1.975 1.00 89.88 121 LYS A N 1
ATOM 986 C CA . LYS A 1 121 ? -12.228 -4.637 3.002 1.00 89.88 121 LYS A CA 1
ATOM 987 C C . LYS A 1 121 ? -12.542 -4.105 4.404 1.00 89.88 121 LYS A C 1
ATOM 989 O O . LYS A 1 121 ? -13.238 -4.793 5.147 1.00 89.88 121 LYS A O 1
ATOM 994 N N . LYS A 1 122 ? -12.004 -2.939 4.775 1.00 90.69 122 LYS A N 1
ATOM 995 C CA . LYS A 1 122 ? -12.140 -2.377 6.130 1.00 90.69 122 LYS A CA 1
ATOM 996 C C . LYS A 1 122 ? -13.495 -1.702 6.359 1.00 90.69 122 LYS A C 1
ATOM 998 O O . LYS A 1 122 ? -14.049 -1.836 7.444 1.00 90.69 122 LYS A O 1
ATOM 1003 N N . TYR A 1 123 ? -14.017 -0.999 5.356 1.00 90.75 123 TYR A N 1
ATOM 1004 C CA . TYR A 1 123 ? -15.214 -0.161 5.493 1.00 90.75 123 TYR A CA 1
ATOM 1005 C C . TYR A 1 123 ? -16.426 -0.676 4.706 1.00 90.75 123 TYR A C 1
ATOM 1007 O O . TYR A 1 123 ? -17.540 -0.234 4.948 1.00 90.75 123 TYR A O 1
ATOM 1015 N N . GLY A 1 124 ? -16.245 -1.636 3.797 1.00 91.38 124 GLY A N 1
ATOM 1016 C CA . GLY A 1 124 ? -17.309 -2.120 2.918 1.00 91.38 124 GLY A CA 1
ATOM 1017 C C . GLY A 1 124 ? -17.466 -1.288 1.640 1.00 91.38 124 GLY A C 1
ATOM 1018 O O . GLY A 1 124 ? -16.872 -0.223 1.475 1.00 91.38 124 GLY A O 1
ATOM 1019 N N . GLU A 1 125 ? -18.264 -1.800 0.700 1.00 90.25 125 GLU A N 1
ATOM 1020 C CA . GLU A 1 125 ? -18.448 -1.208 -0.638 1.00 90.25 125 GLU A CA 1
ATOM 1021 C C . GLU A 1 125 ? -19.198 0.132 -0.635 1.00 90.25 125 GLU A C 1
ATOM 1023 O O . GLU A 1 125 ? -19.058 0.922 -1.573 1.00 90.25 125 GLU A O 1
ATOM 1028 N N . GLU A 1 126 ? -19.979 0.398 0.409 1.00 88.44 126 GLU A N 1
ATOM 1029 C CA . GLU A 1 126 ? -20.771 1.624 0.533 1.00 88.44 126 GLU A CA 1
ATOM 1030 C C . GLU A 1 126 ? -19.909 2.789 1.040 1.00 88.44 126 GLU A C 1
ATOM 1032 O O . GLU A 1 126 ? -19.925 3.873 0.455 1.00 88.44 126 GLU A O 1
ATOM 1037 N N . ASP A 1 127 ? -19.066 2.530 2.043 1.00 90.50 127 ASP A N 1
ATOM 1038 C CA . ASP A 1 127 ? -18.341 3.576 2.770 1.00 90.50 127 ASP A CA 1
ATOM 1039 C C . ASP A 1 127 ? -16.923 3.834 2.230 1.00 90.50 127 ASP A C 1
ATOM 1041 O O . ASP A 1 127 ? -16.359 4.913 2.442 1.00 90.50 127 ASP A O 1
ATOM 1045 N N . TYR A 1 128 ? -16.317 2.894 1.485 1.00 92.62 128 TYR A N 1
ATOM 1046 C CA . TYR A 1 128 ? -14.919 3.048 1.049 1.00 92.62 128 TYR A CA 1
ATOM 1047 C C . TYR A 1 128 ? -14.684 4.285 0.173 1.00 92.62 128 TYR A C 1
ATOM 1049 O O . TYR A 1 128 ? -13.587 4.841 0.193 1.00 92.62 128 TYR A O 1
ATOM 1057 N N . LYS A 1 129 ? -15.684 4.718 -0.608 1.00 92.31 129 LYS A N 1
ATOM 1058 C CA . LYS A 1 129 ? -15.559 5.881 -1.504 1.00 92.31 129 LYS A CA 1
ATOM 1059 C C . LYS A 1 129 ? -15.415 7.173 -0.718 1.00 92.31 129 LYS A C 1
ATOM 1061 O O . LYS A 1 129 ? -14.616 8.025 -1.098 1.00 92.31 129 LYS A O 1
ATOM 1066 N N . GLU A 1 130 ? -16.180 7.309 0.362 1.00 92.94 130 GLU A N 1
ATOM 1067 C CA . GLU A 1 130 ? -16.094 8.459 1.258 1.00 92.94 130 GLU A CA 1
ATOM 1068 C C . GLU A 1 130 ? -14.704 8.518 1.893 1.00 92.94 130 GLU A C 1
ATOM 1070 O O . GLU A 1 130 ? -14.002 9.521 1.759 1.00 92.94 130 GLU A O 1
ATOM 1075 N N . VAL A 1 131 ? -14.248 7.392 2.448 1.00 92.38 131 VAL A N 1
ATOM 1076 C CA . VAL A 1 131 ? -12.913 7.281 3.048 1.00 92.38 131 VAL A CA 1
ATOM 1077 C C . VAL A 1 131 ? -11.807 7.547 2.029 1.00 92.38 131 VAL A C 1
ATOM 1079 O O . VAL A 1 131 ? -10.851 8.265 2.321 1.00 92.38 131 VAL A O 1
ATOM 1082 N N . PHE A 1 132 ? -11.924 7.005 0.816 1.00 92.56 132 PHE A N 1
ATOM 1083 C CA . PHE A 1 132 ? -10.944 7.236 -0.240 1.00 92.56 132 PHE A CA 1
ATOM 1084 C C . PHE A 1 132 ? -10.866 8.714 -0.624 1.00 92.56 132 PHE A C 1
ATOM 1086 O O . PHE A 1 132 ? -9.764 9.244 -0.754 1.00 92.56 132 PHE A O 1
ATOM 1093 N N . ASN A 1 133 ? -12.007 9.396 -0.761 1.00 92.31 133 ASN A N 1
ATOM 1094 C CA . ASN A 1 133 ? -12.035 10.831 -1.045 1.00 92.31 133 ASN A CA 1
ATOM 1095 C C . ASN A 1 133 ? -11.393 11.632 0.091 1.00 92.31 133 ASN A C 1
ATOM 1097 O O . ASN A 1 133 ? -10.551 12.488 -0.171 1.00 92.31 133 ASN A O 1
ATOM 1101 N N . TYR A 1 134 ? -11.688 11.288 1.348 1.00 91.81 134 TYR A N 1
ATOM 1102 C CA . TYR A 1 134 ? -11.028 11.905 2.494 1.00 91.81 134 TYR A CA 1
ATOM 1103 C C . TYR A 1 134 ? -9.502 11.733 2.439 1.00 91.81 134 TYR A C 1
ATOM 1105 O O . TYR A 1 134 ? -8.766 12.715 2.559 1.00 91.81 134 TYR A O 1
ATOM 1113 N N . ILE A 1 135 ? -9.009 10.510 2.211 1.00 91.06 135 ILE A N 1
ATOM 1114 C CA . ILE A 1 135 ? -7.568 10.223 2.104 1.00 91.06 135 ILE A CA 1
ATOM 1115 C C . ILE A 1 135 ? -6.947 10.993 0.939 1.00 91.06 135 ILE A C 1
ATOM 1117 O O . ILE A 1 135 ? -5.865 11.570 1.068 1.00 91.06 135 ILE A O 1
ATOM 1121 N N . LYS A 1 136 ? -7.630 11.010 -0.204 1.00 90.50 136 LYS A N 1
ATOM 1122 C CA . LYS A 1 136 ? -7.173 11.695 -1.406 1.00 90.50 136 LYS A CA 1
ATOM 1123 C C . LYS A 1 136 ? -6.965 13.183 -1.142 1.00 90.50 136 LYS A C 1
ATOM 1125 O O . LYS A 1 136 ? -5.868 13.683 -1.386 1.00 90.50 136 LYS A O 1
ATOM 1130 N N . ASP A 1 137 ? -7.972 13.849 -0.592 1.00 90.00 137 ASP A N 1
ATOM 1131 C CA . ASP A 1 137 ? -7.967 15.299 -0.399 1.00 90.00 137 ASP A CA 1
ATOM 1132 C C . ASP A 1 137 ? -7.023 15.720 0.742 1.00 90.00 137 ASP A C 1
ATOM 1134 O O . ASP A 1 137 ? -6.378 16.768 0.680 1.00 90.00 137 ASP A O 1
ATOM 1138 N N . ASN A 1 138 ? -6.884 14.887 1.781 1.00 86.81 138 ASN A N 1
ATOM 1139 C CA . ASN A 1 138 ? -6.114 15.239 2.978 1.00 86.81 138 ASN A CA 1
ATOM 1140 C C . ASN A 1 138 ? -4.674 14.717 2.983 1.00 86.81 138 ASN A C 1
ATOM 1142 O O . ASN A 1 138 ? -3.858 15.247 3.741 1.00 86.81 138 ASN A O 1
ATOM 1146 N N . TYR A 1 139 ? -4.343 13.716 2.167 1.00 83.88 139 TYR A N 1
ATOM 1147 C CA . TYR A 1 139 ? -3.020 13.085 2.167 1.00 83.88 139 TYR A CA 1
ATOM 1148 C C . TYR A 1 139 ? -2.432 12.976 0.758 1.00 83.88 139 TYR A C 1
ATOM 1150 O O . TYR A 1 139 ? -1.321 13.456 0.534 1.00 83.88 139 TYR A O 1
ATOM 1158 N N . LEU A 1 140 ? -3.151 12.397 -0.209 1.00 85.75 140 LEU A N 1
ATOM 1159 C CA . LEU A 1 140 ? -2.558 12.058 -1.517 1.00 85.75 140 LEU A CA 1
ATOM 1160 C C . LEU A 1 140 ? -2.381 13.258 -2.458 1.00 85.75 140 LEU A C 1
ATOM 1162 O O . LEU A 1 140 ? -1.506 13.227 -3.316 1.00 85.75 140 LEU A O 1
ATOM 1166 N N . GLN A 1 141 ? -3.193 14.308 -2.324 1.00 82.25 141 GLN A N 1
ATOM 1167 C CA . GLN A 1 141 ? -3.081 15.522 -3.146 1.00 82.25 141 GLN A CA 1
ATOM 1168 C C . GLN A 1 141 ? -2.089 16.559 -2.600 1.00 82.25 141 GLN A C 1
ATOM 1170 O O . GLN A 1 141 ? -1.808 17.549 -3.276 1.00 82.25 141 GLN A O 1
ATOM 1175 N N . LYS A 1 142 ? -1.553 16.360 -1.391 1.00 74.62 142 LYS A N 1
ATOM 1176 C CA . LYS A 1 142 ? -0.561 17.272 -0.814 1.00 74.62 142 LYS A CA 1
ATOM 1177 C C . LYS A 1 142 ? 0.792 17.068 -1.486 1.00 74.62 142 LYS A C 1
ATOM 1179 O O . LYS A 1 142 ? 1.216 15.934 -1.692 1.00 74.62 142 LYS A O 1
ATOM 1184 N N . GLU A 1 143 ? 1.477 18.170 -1.785 1.00 73.19 143 GLU A N 1
ATOM 1185 C CA . GLU A 1 143 ? 2.850 18.127 -2.285 1.00 73.19 143 GLU A CA 1
ATOM 1186 C C . GLU A 1 143 ? 3.726 17.345 -1.297 1.00 73.19 143 GLU A C 1
ATOM 1188 O O . GLU A 1 143 ? 3.672 17.559 -0.082 1.00 73.19 143 GLU A O 1
ATOM 1193 N N . CYS A 1 144 ? 4.467 16.370 -1.812 1.00 73.50 144 CYS A N 1
ATOM 1194 C CA . CYS A 1 144 ? 5.035 15.313 -0.997 1.00 73.50 144 CYS A CA 1
ATOM 1195 C C . CYS A 1 144 ? 6.447 14.964 -1.463 1.00 73.50 144 CYS A C 1
ATOM 1197 O O . CYS A 1 144 ? 6.773 15.011 -2.650 1.00 73.50 144 CYS A O 1
ATOM 1199 N N . LYS A 1 145 ? 7.294 14.588 -0.505 1.00 85.12 145 LYS A N 1
ATOM 1200 C CA . LYS A 1 145 ? 8.627 14.065 -0.783 1.00 85.12 145 LYS A CA 1
ATOM 1201 C C . LYS A 1 145 ? 8.521 12.681 -1.422 1.00 85.12 145 LYS A C 1
ATOM 1203 O O . LYS A 1 145 ? 7.687 11.859 -1.046 1.00 85.12 145 LYS A O 1
ATOM 1208 N N . ILE A 1 146 ? 9.424 12.405 -2.358 1.00 84.25 146 ILE A N 1
ATOM 1209 C CA . ILE A 1 146 ? 9.612 11.056 -2.888 1.00 84.25 146 ILE A CA 1
ATOM 1210 C C . ILE A 1 146 ? 10.579 10.306 -1.976 1.00 84.25 146 ILE A C 1
ATOM 1212 O O . ILE A 1 146 ? 11.730 10.715 -1.800 1.00 84.25 146 ILE A O 1
ATOM 1216 N N . ARG A 1 147 ? 10.123 9.183 -1.423 1.00 80.56 147 ARG A N 1
ATOM 1217 C CA . ARG A 1 147 ? 10.947 8.239 -0.671 1.00 80.56 147 ARG A CA 1
ATOM 1218 C C . ARG A 1 147 ? 11.378 7.114 -1.606 1.00 80.56 147 ARG A C 1
ATOM 1220 O O . ARG A 1 147 ? 10.562 6.512 -2.296 1.00 80.56 147 ARG A O 1
ATOM 1227 N N . SER A 1 148 ? 12.677 6.831 -1.629 1.00 77.25 148 SER A N 1
ATOM 1228 C CA . SER A 1 148 ? 13.225 5.691 -2.368 1.00 77.25 148 SER A CA 1
ATOM 1229 C C . SER A 1 148 ? 13.406 4.509 -1.425 1.00 77.25 148 SER A C 1
ATOM 1231 O O . SER A 1 148 ? 14.185 4.584 -0.476 1.00 77.25 148 SER A O 1
ATOM 1233 N N . LEU A 1 149 ? 12.696 3.418 -1.692 1.00 72.81 149 LEU A N 1
ATOM 1234 C CA . LEU A 1 149 ? 12.874 2.141 -1.017 1.00 72.81 149 LEU A CA 1
ATOM 1235 C C . LEU A 1 149 ? 13.843 1.296 -1.844 1.00 72.81 149 LEU A C 1
ATOM 1237 O O . LEU A 1 149 ? 13.580 1.000 -3.012 1.00 72.81 149 LEU A O 1
ATOM 1241 N N . LYS A 1 150 ? 14.977 0.918 -1.251 1.00 67.75 150 LYS A N 1
ATOM 1242 C CA . LYS A 1 150 ? 15.851 -0.095 -1.848 1.00 67.75 150 LYS A CA 1
ATOM 1243 C C . LYS A 1 150 ? 15.227 -1.463 -1.625 1.00 67.75 150 LYS A C 1
ATOM 1245 O O . LYS A 1 150 ? 14.804 -1.769 -0.513 1.00 67.75 150 LYS A O 1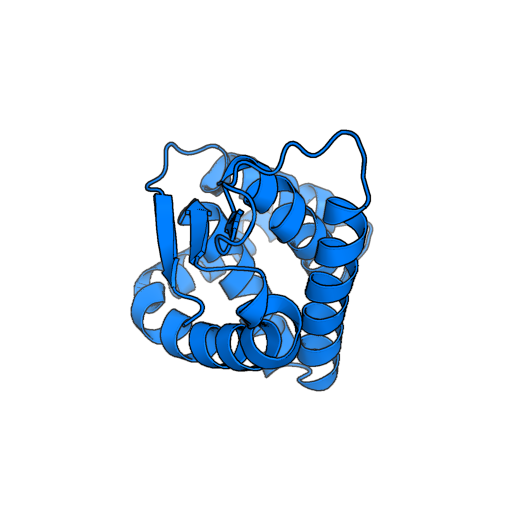
ATOM 1250 N N . VAL A 1 151 ? 15.174 -2.257 -2.688 1.00 63.44 151 VAL A N 1
ATOM 1251 C CA . VAL A 1 151 ? 14.683 -3.639 -2.617 1.00 63.44 151 VAL A CA 1
ATOM 1252 C C . VAL A 1 151 ? 15.845 -4.607 -2.329 1.00 63.44 151 VAL A C 1
ATOM 1254 O O . VAL A 1 151 ? 15.599 -5.714 -1.881 1.00 63.44 151 VAL A O 1
ATOM 1257 N N . SER A 1 152 ? 17.105 -4.165 -2.473 1.00 53.56 152 SER A N 1
ATOM 1258 C CA . SER A 1 152 ? 18.340 -4.931 -2.210 1.00 53.56 152 SER A CA 1
ATOM 1259 C C . SER A 1 152 ? 19.085 -4.516 -0.945 1.00 53.56 152 SER A C 1
ATOM 1261 O O . SER A 1 152 ? 19.282 -3.281 -0.802 1.00 53.56 152 SER A O 1
#

Foldseek 3Di:
DDPVLVVLVVLLVVCVVCVVVLVVVVLVLCLVLCCVQPQQQAQKEWEFPLLVSLLSSLLVVCCVVPVVVSVVLSVVLSVVVVVLVVPPPDDFDDDVVDHTYHHHVNVCVSSVVSSLVSLCVPPNPPCSVVVSVSSCVPGVPDDTDIDMDGSD

Nearest PDB structures (foldseek):
  2yxj-assembly1_A  TM=2.100E-01  e=2.324E+00  Homo sapiens

Organism: NCBI:txid451754

Mean predicted aligned error: 6.4 Å

Sequence (152 aa):
MSKLDMMVGYEMNFYEKKFEENIKKLSYYMHRCFNETIGEKVAGIAIEENLLYAWSYYFVTIADEDPKMGDRIMMGLINHFNTLLEDENVRINGKEGAKLMIDPSFCRVWFGTSLNVMLVKKYGEEDYKEVFNYIKDNYLQKECKIRSLKVS

Solvent-accessible surface area (backbone atoms only — not comparable to full-atom values): 8444 Å² total; per-residue (Å²): 132,52,77,64,52,54,51,53,52,51,54,53,53,56,50,58,81,42,38,82,68,51,46,59,59,48,47,51,55,49,40,55,57,36,44,78,72,45,34,83,55,32,51,28,40,32,33,42,44,46,51,55,47,56,40,48,54,54,47,50,55,44,25,76,76,37,52,69,56,33,53,49,52,53,52,50,48,54,53,50,50,58,54,50,71,69,35,88,85,56,85,80,69,66,58,90,95,51,56,27,58,46,47,45,72,58,38,51,55,57,53,47,56,51,39,52,56,50,36,33,70,76,55,31,84,82,46,24,62,60,54,49,51,52,44,38,72,74,38,58,70,49,92,65,61,75,42,73,45,69,50,117